Protein AF-A0A5D2VK59-F1 (afdb_monomer_lite)

Structure (mmCIF, N/CA/C/O backbone):
data_AF-A0A5D2VK59-F1
#
_entry.id   AF-A0A5D2VK59-F1
#
loop_
_atom_site.group_PDB
_atom_site.id
_atom_site.type_symbol
_atom_site.label_atom_id
_atom_site.label_alt_id
_atom_site.label_comp_id
_atom_site.label_asym_id
_atom_site.label_entity_id
_atom_site.label_seq_id
_atom_site.pdbx_PDB_ins_code
_atom_site.Cartn_x
_atom_site.Cartn_y
_atom_site.Cartn_z
_atom_site.occupancy
_atom_site.B_iso_or_equiv
_atom_site.auth_seq_id
_atom_site.auth_comp_id
_atom_site.auth_a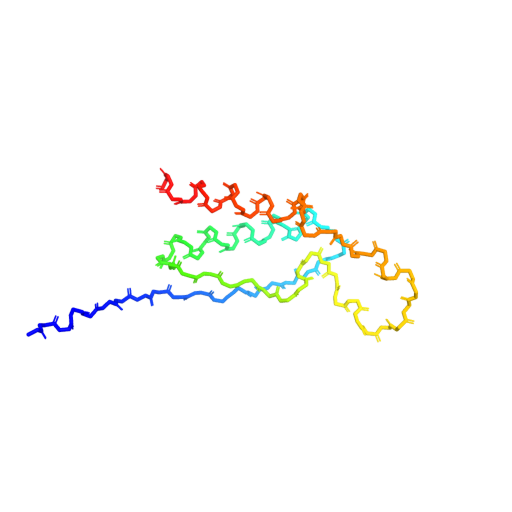sym_id
_atom_site.auth_atom_id
_atom_site.pdbx_PDB_model_num
ATOM 1 N N . MET A 1 1 ? -6.821 15.818 37.967 1.00 49.81 1 MET A N 1
ATOM 2 C CA . MET A 1 1 ? -6.640 15.672 36.508 1.00 49.81 1 MET A CA 1
ATOM 3 C C . MET A 1 1 ? -6.837 14.203 36.174 1.00 49.81 1 MET A C 1
ATOM 5 O O . MET A 1 1 ? -5.897 13.429 36.309 1.00 49.81 1 MET A O 1
ATOM 9 N N . GLU A 1 2 ? -8.061 13.788 35.852 1.00 58.12 2 GLU A N 1
ATOM 10 C CA . GLU A 1 2 ? -8.294 12.424 35.367 1.00 58.12 2 GLU A CA 1
ATOM 11 C C . GLU A 1 2 ? -7.608 12.267 34.011 1.00 58.12 2 GLU A C 1
ATOM 13 O O . GLU A 1 2 ? -7.936 12.946 33.037 1.00 58.12 2 GLU A O 1
ATOM 18 N N . LYS A 1 3 ? -6.606 11.389 33.954 1.00 63.50 3 LYS A N 1
ATOM 19 C CA . LYS A 1 3 ? -5.963 10.989 32.707 1.00 63.50 3 LYS A CA 1
ATOM 20 C C . LYS A 1 3 ? -6.945 10.069 31.982 1.00 63.50 3 LYS A C 1
ATOM 22 O O . LYS A 1 3 ? -6.884 8.855 32.145 1.00 63.50 3 LYS A O 1
ATOM 27 N N . GLY A 1 4 ? -7.890 10.658 31.248 1.00 69.00 4 GLY A N 1
ATOM 28 C CA . GLY A 1 4 ? -8.842 9.911 30.430 1.00 69.00 4 GLY A CA 1
ATOM 29 C C . GLY A 1 4 ? -8.097 8.900 29.559 1.00 69.00 4 GLY A C 1
ATOM 30 O O . GLY A 1 4 ? -7.144 9.255 28.858 1.00 69.00 4 GLY A O 1
ATOM 31 N N . ASN A 1 5 ? -8.478 7.628 29.660 1.00 80.94 5 ASN A N 1
ATOM 32 C CA . ASN A 1 5 ? -7.815 6.539 28.956 1.00 80.94 5 ASN A CA 1
ATOM 33 C C . ASN A 1 5 ? -8.145 6.628 27.455 1.00 80.94 5 ASN A C 1
ATOM 35 O O . ASN A 1 5 ? -9.177 6.129 27.012 1.00 80.94 5 ASN A O 1
ATOM 39 N N . ARG A 1 6 ? -7.300 7.316 26.674 1.00 89.56 6 ARG A N 1
ATOM 40 C CA . ARG A 1 6 ? -7.437 7.395 25.211 1.00 89.56 6 ARG A CA 1
ATOM 41 C C . ARG A 1 6 ? -7.073 6.045 24.599 1.00 89.56 6 ARG A C 1
ATOM 43 O O . ARG A 1 6 ? -5.894 5.755 24.409 1.00 89.56 6 ARG A O 1
ATOM 50 N N . GLN A 1 7 ? -8.083 5.236 24.297 1.00 92.31 7 GLN A N 1
ATOM 51 C CA . GLN A 1 7 ? -7.901 3.980 23.575 1.00 92.31 7 GLN A CA 1
ATOM 52 C C . GLN A 1 7 ? -7.712 4.253 22.080 1.00 92.31 7 GLN A C 1
ATOM 54 O O . GLN A 1 7 ? -8.436 5.056 21.496 1.00 92.31 7 GLN A O 1
ATOM 59 N N . VAL A 1 8 ? -6.724 3.591 21.478 1.00 95.38 8 VAL A N 1
ATOM 60 C CA . VAL A 1 8 ? -6.437 3.647 20.041 1.00 95.38 8 VAL A CA 1
ATOM 61 C C . VAL A 1 8 ? -6.269 2.217 19.548 1.00 95.38 8 VAL A C 1
ATOM 63 O O . VAL A 1 8 ? -5.415 1.482 20.042 1.00 95.38 8 VAL A O 1
ATOM 66 N N . VAL A 1 9 ? -7.079 1.829 18.573 1.00 96.50 9 VAL A N 1
ATOM 67 C CA . VAL A 1 9 ? -6.990 0.547 17.881 1.00 96.50 9 VAL A CA 1
ATOM 68 C C . VAL A 1 9 ? -6.095 0.723 16.662 1.00 96.50 9 VAL A C 1
ATOM 70 O O . VAL A 1 9 ? -6.291 1.630 15.851 1.00 96.50 9 VAL A O 1
ATOM 73 N N . VAL A 1 10 ? -5.108 -0.153 16.517 1.00 97.62 10 VAL A N 1
ATOM 74 C CA . VAL A 1 10 ? -4.160 -0.131 15.400 1.00 97.62 10 VAL A CA 1
ATOM 75 C C . VAL A 1 10 ? -4.269 -1.412 14.578 1.00 97.62 10 VAL A C 1
ATOM 77 O O . VAL A 1 10 ? -4.628 -2.465 15.104 1.00 97.62 10 VAL A O 1
ATOM 80 N N . SER A 1 11 ? -3.953 -1.338 13.288 1.00 98.19 11 SER A N 1
ATOM 81 C CA . SER A 1 11 ? -3.921 -2.490 12.388 1.00 98.19 11 SER A CA 1
ATOM 82 C C . SER A 1 11 ? -2.676 -2.462 11.509 1.00 98.19 11 SER A C 1
ATOM 84 O O . SER A 1 11 ? -2.346 -1.436 10.920 1.00 98.19 11 SER A O 1
ATOM 86 N N . A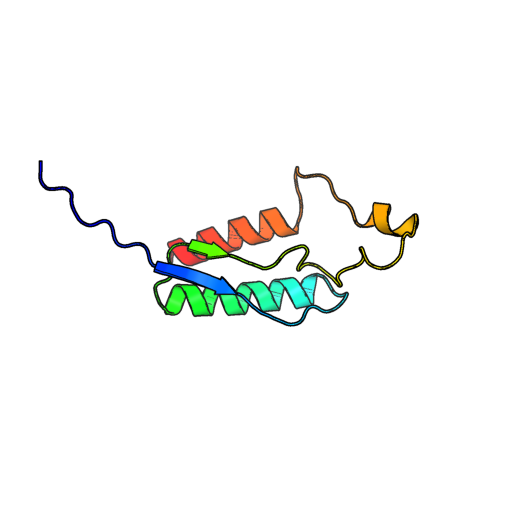LA A 1 12 ? -1.999 -3.602 11.405 1.00 98.31 12 ALA A N 1
ATOM 87 C CA . ALA A 1 12 ? -0.949 -3.837 10.423 1.00 98.31 12 ALA A CA 1
ATOM 88 C C . ALA A 1 12 ? -1.503 -4.755 9.330 1.00 98.31 12 ALA A C 1
ATOM 90 O O . ALA A 1 12 ? -2.109 -5.787 9.632 1.00 98.31 12 ALA A O 1
ATOM 91 N N . LEU A 1 13 ? -1.324 -4.370 8.070 1.00 98.12 13 LEU A N 1
ATOM 92 C CA . LEU A 1 13 ? -1.807 -5.133 6.926 1.00 98.12 13 LEU A CA 1
ATOM 93 C C . LEU A 1 13 ? -0.693 -6.005 6.352 1.00 98.12 13 LEU A C 1
ATOM 95 O O . LEU A 1 13 ? 0.450 -5.570 6.247 1.00 98.12 13 LEU A O 1
ATOM 99 N N . GLN A 1 14 ? -1.055 -7.217 5.937 1.00 98.38 14 GLN A N 1
ATOM 100 C CA . GLN A 1 14 ? -0.155 -8.149 5.265 1.00 98.38 14 GLN A CA 1
ATOM 101 C C . GLN A 1 14 ? -0.840 -8.714 4.022 1.00 98.38 14 GLN A C 1
ATOM 103 O O . GLN A 1 14 ? -1.952 -9.243 4.111 1.00 98.38 14 GLN A O 1
ATOM 108 N N . PHE A 1 15 ? -0.180 -8.614 2.869 1.00 98.25 15 PHE A N 1
ATOM 109 C CA . PHE A 1 15 ? -0.648 -9.199 1.615 1.00 98.25 15 PHE A CA 1
ATOM 110 C C . PHE A 1 15 ? 0.496 -9.461 0.632 1.00 98.25 15 PHE A C 1
ATOM 112 O O . PHE A 1 15 ? 1.571 -8.866 0.705 1.00 98.25 15 PHE A O 1
ATOM 119 N N . ALA A 1 16 ? 0.250 -10.374 -0.307 1.00 98.25 16 ALA A N 1
ATOM 120 C CA . ALA A 1 16 ? 1.156 -10.603 -1.423 1.00 98.25 16 ALA A CA 1
ATOM 121 C C . ALA A 1 16 ? 1.021 -9.465 -2.443 1.00 98.25 16 ALA A C 1
ATOM 123 O O . ALA A 1 16 ? -0.093 -9.110 -2.826 1.00 98.25 16 ALA A O 1
ATOM 124 N N . CYS A 1 17 ? 2.153 -8.916 -2.877 1.00 98.12 17 CYS A N 1
ATOM 125 C CA . CYS A 1 17 ? 2.198 -7.923 -3.947 1.00 98.12 17 CYS A CA 1
ATOM 126 C C . CYS A 1 17 ? 2.405 -8.608 -5.302 1.00 98.12 17 CYS A C 1
ATOM 128 O O . CYS A 1 17 ? 3.006 -9.679 -5.391 1.00 98.12 17 CYS A O 1
ATOM 130 N N . THR A 1 18 ? 1.918 -7.961 -6.352 1.00 97.88 18 THR A N 1
ATOM 131 C CA . THR A 1 18 ? 2.219 -8.25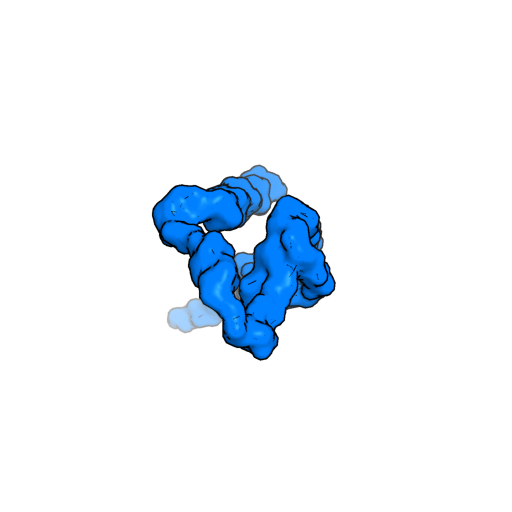1 -7.762 1.00 97.88 18 THR A CA 1
ATOM 132 C C . THR A 1 18 ? 3.148 -7.164 -8.321 1.00 97.88 18 THR A C 1
ATOM 134 O O . THR A 1 18 ? 3.495 -6.244 -7.583 1.00 97.88 18 THR A O 1
ATOM 137 N N . ASP A 1 19 ? 3.530 -7.212 -9.603 1.00 96.31 19 ASP A N 1
ATOM 138 C CA . ASP A 1 19 ? 4.219 -6.077 -10.265 1.00 96.31 19 ASP A CA 1
ATOM 139 C C . ASP A 1 19 ? 3.239 -5.114 -10.970 1.00 96.31 19 ASP A C 1
ATOM 141 O O . ASP A 1 19 ? 3.653 -4.321 -11.812 1.00 96.31 19 ASP A O 1
ATOM 145 N N . ASP A 1 20 ? 1.940 -5.178 -10.644 1.00 97.31 20 ASP A N 1
ATOM 146 C CA . ASP A 1 20 ? 0.905 -4.278 -11.161 1.00 97.31 20 ASP A CA 1
ATOM 147 C C . ASP A 1 20 ? 0.396 -3.322 -10.067 1.00 97.31 20 ASP A C 1
ATOM 149 O O . ASP A 1 20 ? -0.234 -3.731 -9.085 1.00 97.31 20 ASP A O 1
ATOM 153 N N . VAL A 1 21 ? 0.654 -2.022 -10.252 1.00 96.19 21 VAL A N 1
ATOM 154 C CA . VAL A 1 21 ? 0.325 -0.980 -9.262 1.00 96.19 21 VAL A CA 1
ATOM 155 C C . VAL A 1 21 ? -1.183 -0.918 -8.959 1.00 96.19 21 VAL A C 1
ATOM 157 O O . VAL A 1 21 ? -1.535 -0.958 -7.777 1.00 96.19 21 VAL A O 1
ATOM 160 N N . PRO A 1 22 ? -2.099 -0.859 -9.951 1.00 96.19 22 PRO A N 1
ATOM 161 C CA . PRO A 1 22 ? -3.541 -0.865 -9.689 1.00 96.19 22 PRO A CA 1
ATOM 162 C C . PRO A 1 22 ? -4.021 -2.069 -8.870 1.00 96.19 22 PRO A C 1
ATOM 164 O O . PRO A 1 22 ? -4.813 -1.899 -7.941 1.00 96.19 22 PRO A O 1
ATOM 167 N N . THR A 1 23 ? -3.520 -3.273 -9.162 1.00 97.56 23 THR A N 1
ATOM 168 C CA . THR A 1 23 ? -3.875 -4.498 -8.426 1.00 97.56 23 THR A CA 1
ATOM 169 C C . THR A 1 23 ? -3.480 -4.404 -6.952 1.00 97.56 23 THR A C 1
ATOM 171 O O . THR A 1 23 ? -4.259 -4.755 -6.055 1.00 97.56 23 THR A O 1
ATOM 174 N N . ASN A 1 24 ? -2.284 -3.885 -6.679 1.00 97.62 24 ASN A N 1
ATOM 175 C CA . ASN A 1 24 ? -1.801 -3.708 -5.315 1.00 97.62 24 ASN A CA 1
ATOM 176 C C . ASN A 1 24 ? -2.569 -2.600 -4.569 1.00 97.62 24 ASN A C 1
ATOM 178 O O . ASN A 1 24 ? -2.918 -2.785 -3.401 1.00 97.62 24 ASN A O 1
ATOM 182 N N . LEU A 1 25 ? -2.916 -1.495 -5.242 1.00 96.19 25 LEU A N 1
ATOM 183 C CA . LEU A 1 25 ? -3.763 -0.430 -4.682 1.00 96.19 25 LEU A CA 1
ATOM 184 C C . LEU A 1 25 ? -5.151 -0.946 -4.291 1.00 96.19 25 LEU A C 1
ATOM 186 O O . LEU A 1 25 ? -5.603 -0.694 -3.175 1.00 96.19 25 LEU A O 1
ATOM 190 N N . ALA A 1 26 ? -5.799 -1.720 -5.165 1.00 95.88 26 ALA A N 1
ATOM 191 C CA . ALA A 1 26 ? -7.098 -2.327 -4.877 1.00 95.88 26 ALA A CA 1
ATOM 192 C C . ALA A 1 26 ? -7.024 -3.308 -3.691 1.00 95.88 26 ALA A C 1
ATOM 194 O O . ALA A 1 26 ? -7.926 -3.364 -2.850 1.00 95.88 26 ALA A O 1
ATOM 195 N N . THR A 1 27 ? -5.924 -4.060 -3.583 1.00 97.44 27 THR A N 1
ATOM 196 C CA . THR A 1 27 ? -5.681 -4.973 -2.457 1.00 97.44 27 THR A CA 1
ATOM 197 C C . THR A 1 27 ? -5.515 -4.214 -1.142 1.00 97.44 27 THR A C 1
ATOM 199 O O . THR A 1 27 ? -6.151 -4.578 -0.147 1.00 97.44 27 THR A O 1
ATOM 202 N N . ALA A 1 28 ? -4.713 -3.146 -1.142 1.00 96.50 28 ALA A N 1
ATOM 203 C CA . ALA A 1 28 ? -4.524 -2.283 0.016 1.00 96.50 28 ALA A CA 1
ATOM 204 C C . ALA A 1 28 ? -5.847 -1.632 0.443 1.00 96.50 28 ALA A C 1
ATOM 206 O O . ALA A 1 28 ? -6.219 -1.732 1.611 1.00 96.50 28 ALA A O 1
ATOM 207 N N . GLU A 1 29 ? -6.608 -1.056 -0.493 1.00 95.94 29 GLU A N 1
ATOM 208 C CA . GLU A 1 29 ? -7.904 -0.428 -0.209 1.00 95.94 29 GLU A CA 1
ATOM 209 C C . GLU A 1 29 ? -8.866 -1.409 0.473 1.00 95.94 29 GLU A C 1
ATOM 211 O O . GLU A 1 29 ? -9.409 -1.120 1.543 1.00 95.94 29 GLU A O 1
ATOM 216 N N . ARG A 1 30 ? -9.039 -2.605 -0.104 1.00 96.50 30 ARG A N 1
ATOM 217 C CA . ARG A 1 30 ? -9.911 -3.649 0.449 1.00 96.50 30 ARG A CA 1
ATOM 218 C C . ARG A 1 30 ? -9.538 -3.998 1.891 1.00 96.50 30 ARG A C 1
ATOM 220 O O . ARG A 1 30 ? -10.422 -4.169 2.731 1.00 96.50 30 ARG A O 1
ATOM 227 N N . LEU A 1 31 ? -8.245 -4.121 2.186 1.00 97.38 31 LEU A 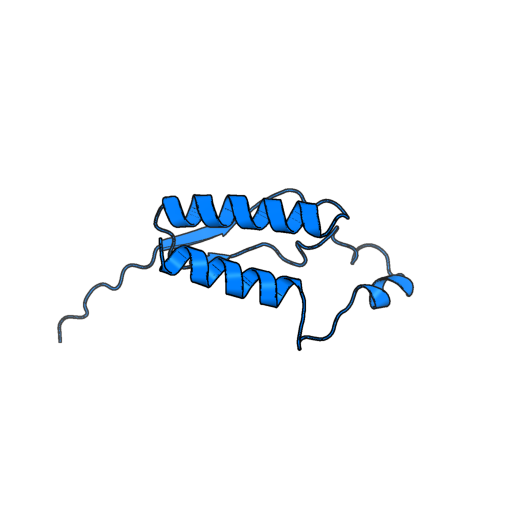N 1
ATOM 228 C CA . LEU A 1 31 ? -7.760 -4.475 3.521 1.00 97.38 31 LEU A CA 1
ATOM 229 C C . LEU A 1 31 ? -7.878 -3.321 4.517 1.00 97.38 31 LEU A C 1
ATOM 231 O O . LEU A 1 31 ? -8.265 -3.560 5.660 1.00 97.38 31 LEU A O 1
ATOM 235 N N . VAL A 1 32 ? -7.629 -2.081 4.092 1.00 96.06 32 VAL A N 1
ATOM 236 C CA . VAL A 1 32 ? -7.845 -0.908 4.946 1.00 96.06 32 VAL A CA 1
ATOM 237 C C . VAL A 1 32 ? -9.331 -0.768 5.290 1.00 96.06 32 VAL A C 1
ATOM 239 O O . VAL A 1 32 ? -9.656 -0.568 6.457 1.00 96.06 32 VAL A O 1
ATOM 242 N N . ARG A 1 33 ? -10.249 -0.969 4.332 1.00 95.19 33 ARG A N 1
ATOM 243 C CA . ARG A 1 33 ? -11.701 -0.991 4.608 1.00 95.19 33 ARG A CA 1
ATOM 244 C C . ARG A 1 33 ? -12.068 -2.063 5.632 1.00 95.19 33 ARG A C 1
ATOM 246 O O . ARG A 1 33 ? -12.830 -1.793 6.555 1.00 95.19 33 ARG A O 1
ATOM 253 N N . ALA A 1 34 ? -11.497 -3.261 5.505 1.00 96.44 34 ALA A N 1
ATOM 254 C CA . ALA A 1 34 ? -11.729 -4.345 6.455 1.00 96.44 34 ALA A CA 1
ATOM 255 C C . ALA A 1 34 ? -11.170 -4.043 7.858 1.00 96.44 34 ALA A C 1
ATOM 257 O O . ALA A 1 34 ? -11.787 -4.418 8.852 1.00 96.44 34 ALA A O 1
ATOM 258 N N . ALA A 1 35 ? -10.020 -3.371 7.958 1.00 96.25 35 ALA A N 1
ATOM 259 C CA . ALA A 1 35 ? -9.448 -2.943 9.234 1.00 96.25 35 ALA A CA 1
ATOM 260 C C . ALA A 1 35 ? -10.263 -1.808 9.876 1.00 96.25 35 ALA A C 1
ATOM 262 O O . ALA A 1 35 ? -10.543 -1.865 11.073 1.00 96.25 35 ALA A O 1
ATOM 263 N N . HIS A 1 36 ? -10.721 -0.836 9.082 1.00 95.38 36 HIS A N 1
ATOM 264 C CA . HIS A 1 36 ? -11.626 0.221 9.538 1.00 95.38 36 HIS A CA 1
ATOM 265 C C . HIS A 1 36 ? -12.946 -0.352 10.068 1.00 95.38 36 HIS A C 1
ATOM 267 O O . HIS A 1 36 ? -13.360 -0.016 11.172 1.00 95.38 36 HIS A O 1
ATOM 273 N N . ALA A 1 37 ? -13.555 -1.306 9.353 1.00 95.12 37 ALA A N 1
ATOM 274 C CA . ALA A 1 37 ? -14.771 -1.996 9.800 1.00 95.12 37 ALA A CA 1
ATOM 275 C C . ALA A 1 37 ? -14.591 -2.772 11.123 1.00 95.12 37 ALA A C 1
ATOM 277 O O . ALA A 1 37 ? -15.570 -3.067 11.803 1.00 95.12 37 ALA A O 1
ATOM 278 N N . LYS A 1 38 ? -13.347 -3.088 11.509 1.00 96.44 38 LYS A N 1
ATOM 279 C CA . LYS A 1 38 ? -12.986 -3.691 12.805 1.00 96.44 38 LYS A CA 1
ATOM 280 C C . LYS A 1 38 ? -12.630 -2.653 13.881 1.00 96.44 38 LYS A C 1
ATOM 282 O O . LYS A 1 38 ? -12.177 -3.033 14.957 1.00 96.44 38 LYS A O 1
ATOM 287 N N . GLY A 1 39 ? -12.814 -1.364 13.601 1.00 95.19 39 GLY A N 1
ATOM 288 C CA . GLY A 1 39 ? -12.590 -0.261 14.534 1.00 95.19 39 GLY A CA 1
ATOM 289 C C . GLY A 1 39 ? -11.166 0.296 14.559 1.00 95.19 39 GLY A C 1
ATOM 290 O O . GLY A 1 39 ? -10.847 1.048 15.475 1.00 95.19 39 GLY A O 1
ATOM 291 N N . ALA A 1 40 ? -10.298 -0.055 13.601 1.00 96.06 40 ALA A N 1
ATOM 292 C CA . ALA A 1 40 ? -8.933 0.467 13.570 1.00 96.06 40 ALA A CA 1
ATOM 293 C C . ALA A 1 40 ? -8.903 1.980 13.296 1.00 96.06 40 ALA A C 1
ATOM 295 O O . ALA A 1 40 ? -9.473 2.460 12.319 1.00 96.06 40 ALA A O 1
ATOM 296 N N . ASN A 1 41 ? -8.181 2.718 14.139 1.00 93.44 41 ASN A N 1
ATOM 297 C CA . ASN A 1 41 ? -7.959 4.158 14.015 1.00 93.44 41 ASN A CA 1
ATOM 298 C C . ASN A 1 41 ? -6.690 4.479 13.217 1.00 93.44 41 ASN A C 1
ATOM 300 O O . ASN A 1 41 ? -6.628 5.500 12.540 1.00 93.44 41 ASN A O 1
ATOM 304 N N . ILE A 1 42 ? -5.670 3.620 13.315 1.00 95.12 42 ILE A N 1
ATOM 305 C CA . ILE A 1 42 ? -4.407 3.749 12.578 1.00 95.12 42 ILE A CA 1
ATOM 306 C C . ILE A 1 42 ? -4.149 2.436 11.851 1.00 95.12 42 ILE A C 1
ATOM 308 O O . ILE A 1 42 ? -4.168 1.369 12.466 1.00 95.12 42 ILE A O 1
ATOM 312 N N . ILE A 1 43 ? -3.910 2.509 10.544 1.00 96.69 43 ILE A N 1
ATOM 313 C CA . ILE A 1 43 ? -3.734 1.339 9.684 1.00 96.69 43 ILE A CA 1
ATOM 314 C C . ILE A 1 43 ? -2.429 1.509 8.905 1.00 96.69 43 ILE A C 1
ATOM 316 O O . ILE A 1 43 ? -2.245 2.514 8.223 1.00 96.69 43 ILE A O 1
ATOM 320 N N . LEU A 1 44 ? -1.524 0.538 9.023 1.00 97.56 44 LEU A N 1
ATOM 321 C CA . LEU A 1 44 ? -0.209 0.547 8.384 1.00 97.56 44 LEU A CA 1
ATOM 322 C C . LEU A 1 44 ? -0.154 -0.468 7.237 1.00 97.56 44 LEU A C 1
ATOM 324 O O . LEU A 1 44 ? -0.463 -1.646 7.423 1.00 97.56 44 LEU A O 1
ATOM 328 N N . ILE A 1 45 ? 0.273 -0.000 6.064 1.00 97.38 45 ILE A N 1
ATOM 329 C CA . ILE A 1 45 ? 0.545 -0.818 4.875 1.00 97.38 45 ILE A CA 1
ATOM 330 C C . ILE A 1 45 ? 2.049 -1.131 4.821 1.00 97.38 45 ILE A C 1
ATOM 332 O O . ILE A 1 45 ? 2.868 -0.319 5.249 1.00 97.38 45 ILE A O 1
ATOM 336 N N . GLN A 1 46 ? 2.402 -2.313 4.310 1.00 97.19 46 GLN A N 1
ATOM 337 C CA . GLN A 1 46 ? 3.786 -2.769 4.158 1.00 97.19 46 GLN A CA 1
ATOM 338 C C . GLN A 1 46 ? 4.619 -1.905 3.193 1.00 97.19 46 GLN A C 1
ATOM 340 O O . GLN A 1 46 ? 4.092 -1.208 2.324 1.00 97.19 46 GLN A O 1
ATOM 345 N N . GLU A 1 47 ? 5.941 -1.966 3.355 1.00 97.69 47 GLU A N 1
ATOM 346 C CA . GLU A 1 47 ? 6.912 -1.218 2.553 1.00 97.69 47 GLU A CA 1
ATOM 347 C C . GLU A 1 47 ? 6.788 -1.517 1.047 1.00 97.69 47 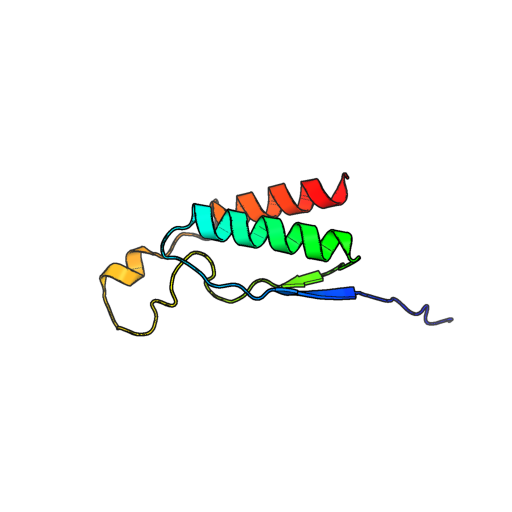GLU A C 1
ATOM 349 O O . GLU A 1 47 ? 6.571 -2.662 0.652 1.00 97.69 47 GLU A O 1
ATOM 354 N N . LEU A 1 48 ? 6.956 -0.474 0.215 1.00 96.50 48 LEU A N 1
ATOM 355 C CA . LEU A 1 48 ? 7.013 -0.547 -1.256 1.00 96.50 48 LEU A CA 1
ATOM 356 C C . LEU A 1 48 ? 5.889 -1.387 -1.897 1.00 96.50 48 LEU A C 1
ATOM 358 O O . LEU A 1 48 ? 6.082 -2.002 -2.943 1.00 96.50 48 LEU A O 1
ATOM 362 N N . PHE A 1 49 ? 4.694 -1.376 -1.299 1.00 97.19 49 PHE A N 1
ATOM 363 C CA . PHE A 1 49 ? 3.573 -2.235 -1.694 1.00 97.19 49 PHE A CA 1
ATOM 364 C C . PHE A 1 49 ? 3.054 -2.019 -3.124 1.00 97.19 49 PHE A C 1
ATOM 366 O O . PHE A 1 49 ? 2.235 -2.801 -3.592 1.00 97.19 49 PHE A O 1
ATOM 373 N N . GLU A 1 50 ? 3.483 -0.964 -3.821 1.00 97.38 50 GLU A N 1
ATOM 374 C CA . GLU A 1 50 ? 3.079 -0.701 -5.204 1.00 97.38 50 GLU A CA 1
ATOM 375 C C . GLU A 1 50 ? 3.567 -1.773 -6.186 1.00 97.38 50 GLU A C 1
ATOM 377 O O . GLU A 1 50 ? 2.973 -1.914 -7.252 1.00 97.38 50 GLU A O 1
ATOM 382 N N . GLY A 1 51 ? 4.598 -2.550 -5.847 1.00 97.06 51 GLY A N 1
ATOM 383 C CA . GLY A 1 51 ? 5.158 -3.568 -6.732 1.00 97.06 51 GLY A CA 1
ATOM 384 C C . GLY A 1 51 ? 5.903 -4.675 -5.990 1.00 97.06 51 GLY A C 1
ATOM 385 O O . GLY A 1 51 ? 5.837 -4.797 -4.766 1.00 97.06 51 GLY A O 1
ATOM 386 N N . TYR A 1 52 ? 6.663 -5.478 -6.734 1.00 97.00 52 TYR A N 1
ATOM 387 C CA . TYR A 1 52 ? 7.609 -6.403 -6.116 1.00 97.00 52 TYR A CA 1
ATOM 388 C C . TYR A 1 52 ? 8.729 -5.667 -5.379 1.00 97.00 52 TYR A C 1
ATOM 390 O O . TYR A 1 52 ? 9.121 -4.556 -5.745 1.00 97.00 52 TYR A O 1
ATOM 398 N N . TYR A 1 53 ? 9.306 -6.346 -4.383 1.00 95.56 53 TYR A N 1
ATOM 399 C CA . TYR A 1 53 ? 10.491 -5.880 -3.670 1.00 95.56 53 TYR A CA 1
ATOM 400 C C . TYR A 1 53 ? 11.724 -5.926 -4.585 1.00 95.56 53 TYR A C 1
ATOM 402 O O . TYR A 1 53 ? 12.484 -6.898 -4.618 1.00 95.56 53 TYR A O 1
ATOM 410 N N . PHE A 1 54 ? 11.875 -4.869 -5.379 1.00 95.12 54 PHE A N 1
ATOM 411 C CA . PHE A 1 54 ? 12.833 -4.764 -6.477 1.00 95.12 54 PHE A CA 1
ATOM 412 C C . PHE A 1 54 ? 14.271 -4.503 -6.016 1.00 95.12 54 PHE A C 1
ATOM 414 O O . PHE A 1 54 ? 15.179 -4.514 -6.836 1.00 95.12 54 PHE A O 1
ATOM 421 N N . CYS A 1 55 ? 14.507 -4.304 -4.719 1.00 93.44 55 CYS A N 1
ATOM 422 C CA . CYS A 1 55 ? 15.836 -4.036 -4.164 1.00 93.44 55 CYS A CA 1
ATOM 423 C C . CYS A 1 55 ? 16.780 -5.254 -4.202 1.00 93.44 55 CYS A C 1
ATOM 425 O O . CYS A 1 55 ? 17.946 -5.127 -3.843 1.00 93.44 55 CYS A O 1
ATOM 427 N N . GLN A 1 56 ? 16.290 -6.434 -4.603 1.00 92.25 56 GLN A N 1
ATOM 428 C CA . GLN A 1 56 ? 17.086 -7.664 -4.662 1.00 92.25 56 GLN A CA 1
ATOM 429 C C . GLN A 1 56 ? 18.212 -7.583 -5.715 1.00 92.25 56 GLN A C 1
ATOM 431 O O . GLN A 1 56 ? 19.368 -7.798 -5.350 1.00 92.25 56 GLN A O 1
ATOM 436 N N . PRO A 1 57 ? 17.940 -7.260 -6.998 1.00 92.50 57 PRO A N 1
ATOM 437 C CA . PRO A 1 57 ? 18.996 -6.978 -7.961 1.00 92.50 57 PRO A CA 1
ATOM 438 C C . PRO A 1 57 ? 19.296 -5.475 -8.053 1.00 92.50 57 PRO A C 1
ATOM 440 O O . PRO A 1 57 ? 18.407 -4.626 -8.021 1.00 92.50 57 PRO A O 1
ATOM 443 N N . GLN A 1 58 ? 20.567 -5.145 -8.261 1.00 93.56 58 GLN A N 1
ATOM 444 C CA . GLN A 1 58 ? 20.990 -3.776 -8.545 1.00 93.56 58 GLN A CA 1
ATOM 445 C C . GLN A 1 58 ? 20.869 -3.526 -10.049 1.00 93.56 58 GLN A C 1
ATOM 447 O O . GLN A 1 58 ? 21.698 -3.995 -10.828 1.00 93.56 58 GLN A O 1
ATOM 452 N N . ARG A 1 59 ? 19.812 -2.825 -10.468 1.00 94.50 59 ARG A N 1
ATOM 453 C CA . ARG A 1 59 ? 19.590 -2.471 -11.874 1.00 94.50 59 ARG A CA 1
ATOM 454 C C . ARG A 1 59 ? 19.333 -0.982 -12.034 1.00 94.50 59 ARG A C 1
ATOM 456 O O . ARG A 1 59 ? 18.549 -0.395 -11.293 1.00 94.50 59 ARG A O 1
ATOM 463 N N . GLU A 1 60 ? 19.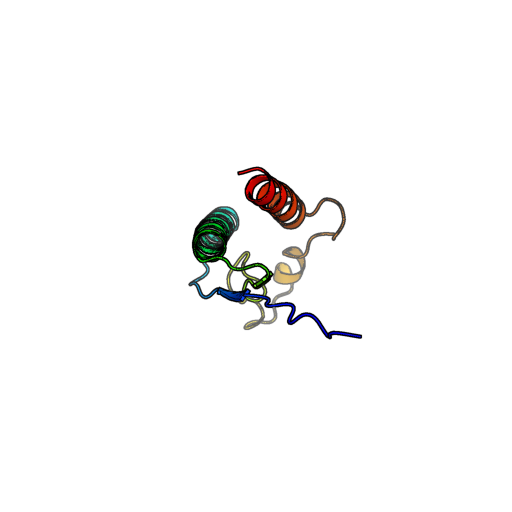956 -0.386 -13.043 1.00 94.81 60 GLU A N 1
ATOM 464 C CA . GLU A 1 60 ? 19.825 1.046 -13.322 1.00 94.81 60 GLU A CA 1
ATOM 465 C C . GLU A 1 60 ? 18.390 1.437 -13.714 1.00 94.81 60 GLU A C 1
ATOM 467 O O . GLU A 1 60 ? 17.884 2.491 -13.331 1.00 94.81 60 GLU A O 1
ATOM 472 N N . ASP A 1 61 ? 17.675 0.567 -14.428 1.00 95.44 61 ASP A N 1
ATOM 473 C CA . ASP A 1 61 ? 16.305 0.848 -14.850 1.00 95.44 61 ASP A CA 1
ATOM 474 C C . ASP A 1 61 ? 15.319 0.933 -13.675 1.00 95.44 61 ASP A C 1
ATOM 476 O O . ASP A 1 61 ? 14.287 1.594 -13.796 1.00 95.44 61 ASP A O 1
ATOM 480 N N . PHE A 1 62 ? 15.643 0.359 -12.513 1.00 95.38 62 PHE A N 1
ATOM 481 C CA . PHE A 1 62 ? 14.794 0.444 -11.323 1.00 95.38 62 PHE A CA 1
ATOM 482 C C . PHE A 1 62 ? 14.739 1.838 -10.710 1.00 95.38 62 PHE A C 1
ATOM 484 O O . PHE A 1 62 ? 13.721 2.185 -10.116 1.00 95.38 62 PHE A O 1
ATOM 491 N N . PHE A 1 63 ? 15.740 2.690 -10.941 1.00 94.62 63 PHE A N 1
ATOM 492 C CA . PHE A 1 63 ? 15.655 4.095 -10.535 1.00 94.62 63 PHE A CA 1
ATOM 493 C C . PHE A 1 63 ? 14.496 4.827 -11.227 1.00 94.62 63 PHE A C 1
ATOM 495 O O . PHE A 1 63 ? 13.928 5.753 -10.655 1.00 94.62 63 PHE A O 1
ATOM 502 N N . ARG A 1 64 ? 14.063 4.366 -12.411 1.00 94.69 64 ARG A N 1
ATOM 503 C CA . ARG A 1 64 ? 12.898 4.922 -13.123 1.00 94.69 64 ARG A CA 1
ATOM 504 C C . ARG A 1 64 ? 11.561 4.591 -12.458 1.00 94.69 64 ARG A C 1
ATOM 506 O O . ARG A 1 64 ? 10.550 5.168 -12.843 1.00 94.69 64 ARG A O 1
ATOM 513 N N . ARG A 1 65 ? 11.532 3.676 -11.477 1.00 94.44 65 ARG A N 1
ATOM 514 C CA . ARG A 1 65 ? 10.333 3.403 -10.665 1.00 94.44 65 ARG A CA 1
ATOM 515 C C . ARG A 1 65 ? 10.022 4.558 -9.705 1.00 94.44 65 ARG A C 1
ATOM 517 O O . ARG A 1 65 ? 8.878 4.685 -9.279 1.00 94.44 65 ARG A O 1
ATOM 524 N N . ALA A 1 66 ? 11.012 5.394 -9.377 1.00 95.56 66 ALA A N 1
ATOM 525 C CA . ALA A 1 66 ? 10.825 6.543 -8.504 1.00 95.56 66 ALA A CA 1
ATOM 526 C C . ALA A 1 66 ? 9.902 7.592 -9.140 1.00 95.56 66 ALA A C 1
ATOM 528 O O . ALA A 1 66 ? 9.947 7.852 -10.343 1.00 95.56 66 ALA A O 1
ATOM 529 N N . LYS A 1 67 ? 9.087 8.230 -8.303 1.00 95.56 67 LYS A N 1
ATOM 530 C CA . LYS A 1 67 ? 8.198 9.328 -8.685 1.00 95.56 67 LYS A CA 1
ATOM 531 C C . LYS A 1 67 ? 8.364 10.478 -7.687 1.00 95.56 67 LYS A C 1
ATOM 533 O O . LYS A 1 67 ? 8.657 10.215 -6.518 1.00 95.56 67 LYS A O 1
ATOM 538 N N . PRO A 1 68 ? 8.187 11.742 -8.112 1.00 97.31 68 PRO A N 1
ATOM 539 C CA . PRO A 1 68 ? 8.172 12.876 -7.195 1.00 97.31 68 PRO A CA 1
ATOM 540 C C . PRO A 1 68 ? 7.099 12.718 -6.115 1.00 97.31 68 PRO A C 1
ATOM 542 O O . PRO A 1 68 ? 6.069 12.088 -6.338 1.00 97.31 68 PRO A O 1
ATOM 545 N N . TYR A 1 69 ? 7.334 13.329 -4.953 1.00 95.19 69 TYR A N 1
ATOM 546 C CA . TYR A 1 69 ? 6.349 13.366 -3.871 1.00 95.19 69 TYR A CA 1
ATOM 547 C C . TYR A 1 69 ? 5.101 14.178 -4.253 1.00 95.19 69 TYR A C 1
ATOM 549 O O . TYR A 1 69 ? 3.974 13.728 -4.042 1.00 95.19 69 TYR A O 1
ATOM 557 N N . ASN A 1 70 ? 5.308 15.365 -4.832 1.00 95.19 70 ASN A N 1
ATOM 558 C CA . ASN A 1 70 ? 4.212 16.212 -5.288 1.00 95.19 70 ASN A CA 1
ATOM 559 C C . ASN A 1 70 ? 3.439 15.496 -6.399 1.00 95.19 70 ASN A C 1
ATOM 561 O O . ASN A 1 70 ? 4.042 14.936 -7.313 1.00 95.19 70 ASN A O 1
ATOM 565 N N . ASP A 1 71 ? 2.111 15.510 -6.286 1.00 92.94 71 ASP A N 1
ATOM 566 C CA . ASP A 1 71 ? 1.184 14.881 -7.230 1.00 92.94 71 ASP A CA 1
ATOM 567 C C . ASP A 1 71 ? 1.374 13.364 -7.410 1.00 92.94 71 ASP A C 1
ATOM 569 O O . ASP A 1 71 ? 0.940 12.782 -8.408 1.00 92.94 71 ASP A O 1
ATOM 573 N N . HIS A 1 72 ? 1.984 12.685 -6.429 1.00 95.94 72 HIS A N 1
ATOM 574 C CA . HIS A 1 72 ? 2.165 11.240 -6.494 1.00 95.94 72 HIS A CA 1
ATOM 575 C C . HIS A 1 72 ? 0.798 10.529 -6.530 1.00 95.94 72 HIS A C 1
ATOM 577 O O . HIS A 1 72 ? 0.023 10.630 -5.569 1.00 95.94 72 HIS A O 1
ATOM 583 N N . PRO A 1 73 ? 0.492 9.739 -7.577 1.00 93.75 73 PRO A N 1
ATOM 584 C CA . PRO A 1 73 ? -0.857 9.217 -7.811 1.00 93.75 73 PRO A CA 1
ATOM 585 C C . PRO A 1 73 ? -1.365 8.347 -6.655 1.00 93.75 73 PRO A C 1
ATOM 587 O O . PRO A 1 73 ? -2.514 8.469 -6.240 1.00 93.75 73 PRO A O 1
ATOM 590 N N . THR A 1 74 ? -0.491 7.525 -6.075 1.00 94.88 74 THR A N 1
ATOM 591 C CA . THR A 1 74 ? -0.829 6.658 -4.935 1.00 94.88 74 THR A CA 1
ATOM 592 C C . THR A 1 74 ? -1.072 7.423 -3.641 1.00 94.88 74 THR A C 1
ATOM 594 O O . THR A 1 74 ? -1.928 7.033 -2.851 1.00 94.88 74 THR A O 1
ATOM 597 N N . ILE A 1 75 ? -0.379 8.546 -3.430 1.00 93.31 75 ILE A N 1
ATOM 598 C CA . ILE A 1 75 ? -0.589 9.383 -2.245 1.00 93.31 75 ILE A CA 1
ATOM 599 C C . ILE A 1 75 ? -1.941 10.094 -2.368 1.00 93.31 75 ILE A C 1
ATOM 601 O O . ILE A 1 75 ? -2.747 10.061 -1.439 1.00 93.31 75 ILE A O 1
ATOM 605 N N . LEU A 1 76 ? -2.232 10.661 -3.543 1.00 91.19 76 LEU A N 1
ATOM 606 C CA . LEU A 1 76 ? -3.527 11.279 -3.841 1.00 91.19 76 LEU A CA 1
ATOM 607 C C . LEU A 1 76 ? -4.686 10.280 -3.707 1.00 91.19 76 LEU A C 1
ATOM 609 O O . LEU A 1 76 ? -5.719 10.606 -3.116 1.00 91.19 76 LEU A O 1
ATOM 613 N N . PHE A 1 77 ? -4.505 9.053 -4.205 1.00 86.75 77 PHE A N 1
ATOM 614 C CA . PHE A 1 77 ? -5.456 7.958 -4.018 1.00 86.75 77 PHE A CA 1
ATOM 615 C C . PHE A 1 77 ? -5.681 7.657 -2.530 1.00 86.75 77 PHE A C 1
ATOM 617 O O . PHE A 1 77 ? -6.828 7.614 -2.083 1.00 86.75 77 PHE A O 1
ATOM 624 N N . GLY A 1 78 ? -4.599 7.526 -1.754 1.00 79.31 78 GLY A N 1
ATOM 625 C CA . GLY A 1 78 ? -4.647 7.294 -0.312 1.00 79.31 78 GLY A CA 1
ATOM 626 C C . GLY A 1 78 ? -5.426 8.375 0.438 1.00 79.31 78 GLY A C 1
ATOM 627 O O . GLY A 1 78 ? -6.318 8.047 1.218 1.00 79.31 78 GLY A O 1
ATOM 628 N N . PHE A 1 79 ? -5.174 9.658 0.156 1.00 74.62 79 PHE A N 1
ATOM 629 C CA . PHE A 1 79 ? -5.928 10.758 0.765 1.00 74.62 79 PHE A CA 1
ATOM 630 C C . PHE A 1 79 ? -7.416 10.687 0.431 1.00 74.62 79 PHE A C 1
ATOM 632 O O . PHE A 1 79 ? -8.248 10.706 1.337 1.00 74.62 79 PHE A O 1
ATOM 639 N N . LYS A 1 80 ? -7.766 10.552 -0.854 1.00 73.44 80 LYS A N 1
ATOM 640 C CA . LYS A 1 80 ? -9.166 10.467 -1.298 1.00 73.44 80 LYS A CA 1
ATOM 641 C C . LYS A 1 80 ? -9.913 9.320 -0.613 1.00 73.44 80 LYS A C 1
ATOM 643 O O . LYS A 1 80 ? -11.060 9.480 -0.200 1.00 73.44 80 LYS A O 1
ATOM 648 N N . PHE A 1 81 ? -9.254 8.177 -0.470 1.00 74.56 81 PHE A N 1
ATOM 649 C CA . PHE A 1 81 ? -9.804 7.009 0.196 1.00 74.56 81 PHE A CA 1
ATOM 650 C C . PHE A 1 81 ? -9.978 7.205 1.714 1.00 74.56 81 PHE A C 1
ATOM 652 O O . PHE A 1 81 ? -11.048 6.894 2.236 1.00 74.56 81 PHE A O 1
ATOM 659 N N . ILE A 1 82 ? -8.989 7.780 2.409 1.00 78.12 82 ILE A N 1
ATOM 660 C CA . ILE A 1 82 ? -9.085 8.101 3.846 1.00 78.12 82 ILE A CA 1
ATOM 661 C C . ILE A 1 82 ? -10.260 9.048 4.108 1.00 78.12 82 ILE A C 1
ATOM 663 O O . ILE A 1 82 ? -11.069 8.781 4.994 1.00 78.12 82 ILE A O 1
ATOM 667 N N . PHE A 1 83 ? -10.418 10.101 3.299 1.00 67.94 83 PHE A N 1
ATOM 668 C CA . PHE A 1 83 ? -11.571 10.998 3.411 1.00 67.94 83 PHE A CA 1
ATOM 669 C C . PHE A 1 83 ? -12.902 10.252 3.243 1.00 67.94 83 PHE A C 1
ATOM 671 O O . PHE A 1 83 ? -13.835 10.495 4.002 1.00 67.94 83 PHE A O 1
ATOM 678 N N . SER A 1 84 ? -12.994 9.301 2.307 1.00 72.06 84 SER A N 1
ATOM 679 C CA . SER A 1 84 ? -14.207 8.493 2.121 1.00 72.06 84 SER A CA 1
ATOM 680 C C . SER A 1 84 ? -14.569 7.641 3.344 1.00 72.06 84 SER A C 1
ATOM 682 O O . SER A 1 84 ? -15.760 7.434 3.570 1.00 72.06 84 SER A O 1
ATOM 684 N N . LEU A 1 85 ? -13.583 7.143 4.099 1.00 75.62 85 LEU A N 1
ATOM 685 C CA . LEU A 1 85 ? -13.799 6.358 5.323 1.00 75.62 85 LEU A CA 1
ATOM 686 C C . LEU A 1 85 ? -14.233 7.205 6.521 1.00 75.62 85 LEU A C 1
ATOM 688 O O . LEU A 1 85 ? -14.833 6.678 7.442 1.00 75.62 85 LEU A O 1
ATOM 692 N N . MET A 1 86 ? -13.918 8.500 6.530 1.00 70.38 86 MET A N 1
ATOM 693 C CA . MET A 1 86 ? -14.321 9.399 7.616 1.00 70.38 86 MET A CA 1
ATOM 694 C C . MET A 1 86 ? -15.763 9.909 7.466 1.00 70.38 86 MET A C 1
ATOM 696 O O . MET A 1 86 ? -16.327 10.425 8.427 1.00 70.38 86 MET A O 1
ATOM 700 N N . VAL A 1 87 ? -16.335 9.818 6.259 1.00 61.25 87 VAL A N 1
ATOM 701 C CA . VAL A 1 87 ? -17.670 10.349 5.922 1.00 61.25 87 VAL A CA 1
ATOM 702 C C . VAL A 1 87 ? -18.761 9.262 5.930 1.00 61.25 87 VAL A C 1
ATOM 704 O O . VAL A 1 87 ? -19.939 9.606 5.989 1.00 61.25 87 VAL A O 1
ATOM 707 N N . ASN A 1 88 ? -18.396 7.972 5.888 1.00 47.81 88 ASN A N 1
ATOM 708 C CA . ASN A 1 88 ? -19.315 6.821 5.993 1.00 47.81 88 ASN A CA 1
ATOM 709 C C . ASN A 1 88 ? -19.010 5.997 7.241 1.00 47.81 88 ASN A C 1
ATOM 711 O O . ASN A 1 88 ? -19.977 5.577 7.908 1.00 47.81 88 ASN A O 1
#

pLDDT: mean 90.76, std 11.41, range [47.81, 98.38]

Radius of gyration: 16.29 Å; chains: 1; bounding box: 40×27×51 Å

Sequence (88 aa):
MEKGNRQVVVSALQFACTDDVPTNLATAERLVRAAHAKGANIILIQELFEGYYFCQPQREDFFRRAKPYNDHPTILFGFKFIFSLMVN

Secondary structure (DSSP, 8-state):
---------EEE------S-HHHHHHHHHHHHHHHHHTT-SEEEPPTTTTS--TTSS--GGGGGG---STT-HHHHHHHHHHHHHHH-

InterPro domains:
  IPR003010 Carbon-nitrogen hydrolase [PS50263] (8-88)
  IPR036526 Carbon-nitrogen hydrolase superfamily [G3DSA:3.60.110.10] (1-80)
  IPR036526 Carbon-nitrogen hydrolase superfamily [SSF56317] (6-70)
  IPR050345 Aliphatic Amidase/Beta-Ureidopropionase [PTHR43674] (3-77)

Foldseek 3Di:
DPPPPDDAAEEEDDDDAAQAQVVLLVVVLVVVVVSVVVVHPYYDYDPPSSHPPPPPDDDPCVVVVDDDPPPDVSVVVVVVSVVVSVVD

Organism: Gossypium mustelinum (NCBI:txid34275)